Protein AF-A0A3N5NF61-F1 (afdb_monomer)

Nearest PDB structures (foldseek):
  1rni-assembly1_A  TM=6.778E-01  e=3.465E-05  Saccharolobus islandicus
  3m1m-assembly1_A  TM=6.827E-01  e=8.592E-05  Saccharolobus islandicus
  1ro2-assembly1_A  TM=6.378E-01  e=3.911E-05  Saccharolobus islandicus
  2go8-assembly1_A-2  TM=3.673E-01  e=1.765E+00  Bacillus subtilis
  5voz-assembly1_b  TM=4.479E-01  e=5.925E+00  Saccharomyces cerevisiae S288C

Solvent-accessible surface area (backbone atoms only — not comparable to full-atom values): 7408 Å² total; per-residue (Å²): 111,73,30,58,61,48,40,51,50,49,52,53,38,43,76,74,49,30,21,55,47,52,19,38,55,101,56,92,42,66,78,56,91,52,74,67,49,66,82,39,66,62,51,71,70,58,52,48,60,50,30,78,75,34,67,62,52,38,81,38,67,40,32,6,77,72,30,42,26,30,32,44,38,30,34,51,93,46,50,9,61,59,43,48,54,51,50,29,73,76,74,46,77,77,78,89,68,60,72,44,80,41,99,82,72,18,38,37,40,50,39,76,45,65,101,58,94,53,70,43,41,78,61,83,40,60,28,27,31,39,33,9,33,93,56

pLDDT: mean 92.93, std 7.2, range [46.88, 98.0]

Foldseek 3Di:
DQLVVQLVVQVVLVVLQWAKFWDAAVDDHGPDPCVVSLVPGDDNVRSCVVSVVDSGTHIDTQAAPRSQKKKKWAAVVFVSVVVQVVCCVVPNDDDDADWDQDPRRTIIGIDGHDPDGDDWADPPDGRITMRYRVD

Secondary structure (DSSP, 8-state):
-HHHHHHHHHHHHHHTT--EEEEETTS--BSS--GGGGTSPPPHHHHHHHHHH-TTEEEEE--BTTTTEEEEEE-GGGTHHHHHHHHHHHH-PPPP--EEE-TTS-EEEEEE--SS--B-EEEEETTEEEE-BT-

Radius of gyration: 15.5 Å; Cα contacts (8 Å, |Δi|>4): 258; chains: 1; bounding box: 35×33×37 Å

Structure (mmCIF, N/CA/C/O backbone):
data_AF-A0A3N5NF61-F1
#
_entry.id   AF-A0A3N5NF61-F1
#
loop_
_atom_site.group_PDB
_atom_site.id
_atom_site.type_symbol
_atom_site.label_atom_id
_atom_site.label_alt_id
_atom_site.label_comp_id
_atom_site.label_asym_id
_atom_site.label_entity_id
_atom_site.label_seq_id
_atom_site.pdbx_PDB_ins_code
_atom_site.Cartn_x
_atom_site.Cartn_y
_atom_site.Cartn_z
_atom_site.occupancy
_atom_site.B_iso_or_equiv
_atom_site.auth_seq_id
_atom_site.auth_comp_id
_atom_site.auth_asym_id
_atom_site.auth_atom_id
_atom_site.pdbx_PDB_model_num
ATOM 1 N N . MET A 1 1 ? -21.389 11.915 0.917 1.00 46.88 1 MET A N 1
ATOM 2 C CA . MET A 1 1 ? -20.264 12.730 1.441 1.00 46.88 1 MET A CA 1
ATOM 3 C C . MET A 1 1 ? -18.983 11.908 1.333 1.00 46.88 1 MET A C 1
ATOM 5 O O . MET A 1 1 ? -19.080 10.701 1.516 1.00 46.88 1 MET A O 1
ATOM 9 N N . PRO A 1 2 ? -17.812 12.498 1.039 1.00 57.34 2 PRO A N 1
ATOM 10 C CA . PRO A 1 2 ? -16.560 11.755 0.819 1.00 57.34 2 PRO A CA 1
ATOM 11 C C . PRO A 1 2 ? -16.171 10.803 1.966 1.00 57.34 2 PRO A C 1
ATOM 13 O O . PRO A 1 2 ? -15.607 9.745 1.713 1.00 57.34 2 PRO A O 1
ATOM 16 N N . SER A 1 3 ? -16.539 11.133 3.209 1.00 70.62 3 SER A N 1
ATOM 17 C CA . SER A 1 3 ? -16.237 10.335 4.405 1.00 70.62 3 SER A CA 1
ATOM 18 C C . SER A 1 3 ? -16.928 8.969 4.450 1.00 70.62 3 SER A C 1
ATOM 20 O O . SER A 1 3 ? -16.341 8.004 4.927 1.00 70.62 3 SER A O 1
ATOM 22 N N . GLU A 1 4 ? -18.154 8.861 3.933 1.00 80.81 4 GLU A N 1
ATOM 23 C CA . GLU A 1 4 ? -18.944 7.624 3.997 1.00 80.81 4 GLU A CA 1
ATOM 24 C C . GLU A 1 4 ? -18.415 6.568 3.021 1.00 80.81 4 GLU A C 1
ATOM 26 O O . GLU A 1 4 ? -18.248 5.408 3.388 1.00 80.81 4 GLU A O 1
ATOM 31 N N . ALA A 1 5 ? -18.056 6.987 1.804 1.00 88.00 5 ALA A N 1
ATOM 32 C CA . ALA A 1 5 ? -17.448 6.103 0.811 1.00 88.00 5 ALA A CA 1
ATOM 33 C C . ALA A 1 5 ? -16.058 5.614 1.253 1.00 88.00 5 ALA A C 1
ATOM 35 O O . ALA A 1 5 ? -15.713 4.452 1.047 1.00 88.00 5 ALA A O 1
ATOM 36 N N . ILE A 1 6 ? -15.270 6.483 1.893 1.00 91.31 6 ILE A N 1
ATOM 37 C CA . ILE A 1 6 ? -13.940 6.136 2.409 1.00 91.31 6 ILE A CA 1
ATOM 38 C C . ILE A 1 6 ? -14.037 5.159 3.582 1.00 91.31 6 ILE A C 1
ATOM 40 O O . ILE A 1 6 ? -13.300 4.174 3.608 1.00 91.31 6 ILE A O 1
ATOM 44 N N . LEU A 1 7 ? -14.964 5.384 4.520 1.00 93.19 7 LEU A N 1
ATOM 45 C CA . LEU A 1 7 ? -15.220 4.436 5.603 1.00 93.19 7 LEU A CA 1
ATOM 46 C C . LEU A 1 7 ? -15.682 3.082 5.051 1.00 93.19 7 LEU A C 1
ATOM 48 O O . LEU A 1 7 ? -15.160 2.053 5.473 1.00 93.19 7 LEU A O 1
ATOM 52 N N . ALA A 1 8 ? -16.609 3.072 4.089 1.00 94.06 8 ALA A N 1
ATOM 53 C CA . ALA A 1 8 ? -17.070 1.840 3.454 1.00 94.06 8 ALA A CA 1
ATOM 54 C C . ALA A 1 8 ? -15.907 1.061 2.816 1.00 94.06 8 ALA A C 1
ATOM 56 O O . ALA A 1 8 ? -15.755 -0.128 3.087 1.00 94.06 8 ALA A O 1
ATOM 57 N N . ALA A 1 9 ? -15.033 1.739 2.065 1.00 94.12 9 ALA A N 1
ATOM 58 C CA . ALA A 1 9 ? -13.846 1.120 1.477 1.00 94.12 9 ALA A CA 1
ATOM 59 C C . ALA A 1 9 ? -12.875 0.576 2.542 1.00 94.12 9 ALA A C 1
ATOM 61 O O . ALA A 1 9 ? -12.369 -0.536 2.407 1.00 94.12 9 ALA A O 1
ATOM 62 N N . ALA A 1 10 ? -12.635 1.321 3.628 1.00 95.12 10 ALA A N 1
ATOM 63 C CA . ALA A 1 10 ? -11.764 0.873 4.716 1.00 95.12 10 ALA A CA 1
ATOM 64 C C . ALA A 1 10 ? -12.297 -0.399 5.401 1.00 95.12 10 ALA A C 1
ATOM 66 O O . ALA A 1 10 ? -11.529 -1.323 5.673 1.00 95.12 10 ALA A O 1
ATOM 67 N N . LEU A 1 11 ? -13.609 -0.465 5.643 1.00 95.75 11 LEU A N 1
ATOM 68 C CA . LEU A 1 11 ? -14.269 -1.643 6.208 1.00 95.75 11 LEU A CA 1
ATOM 69 C C . LEU A 1 11 ? -14.249 -2.832 5.240 1.00 95.75 11 LEU A C 1
ATOM 71 O O . LEU A 1 11 ? -14.031 -3.966 5.660 1.00 95.75 11 LEU A O 1
ATOM 75 N N . GLU A 1 12 ? -14.422 -2.584 3.943 1.00 96.25 12 GLU A N 1
ATOM 76 C CA . GLU A 1 12 ? -14.339 -3.616 2.908 1.00 96.25 12 GLU A CA 1
ATOM 77 C C . GLU A 1 12 ? -12.924 -4.208 2.804 1.00 96.25 12 GLU A C 1
ATOM 79 O O . GLU A 1 12 ? -12.760 -5.420 2.662 1.00 96.25 12 GLU A O 1
ATOM 84 N N . TYR A 1 13 ? -11.887 -3.377 2.921 1.00 95.75 13 TYR A N 1
ATOM 85 C CA . TYR A 1 13 ? -10.496 -3.835 2.965 1.00 95.75 13 TYR A CA 1
ATOM 86 C C . TYR A 1 13 ? -10.209 -4.659 4.222 1.00 95.75 13 TYR A C 1
ATOM 88 O O . TYR A 1 13 ? -9.644 -5.748 4.106 1.00 95.75 13 TYR A O 1
ATOM 96 N N . LEU A 1 14 ? -10.672 -4.216 5.396 1.00 95.56 14 LEU A N 1
ATOM 97 C CA . LEU A 1 14 ? -10.589 -5.023 6.618 1.00 95.56 14 LEU A CA 1
ATOM 98 C C . LEU A 1 14 ? -11.275 -6.383 6.454 1.00 95.56 14 LEU A C 1
ATOM 100 O O . LEU A 1 14 ? -10.700 -7.405 6.823 1.00 95.56 14 LEU A O 1
ATOM 104 N N . ALA A 1 15 ? -12.473 -6.420 5.863 1.00 95.50 15 ALA A N 1
ATOM 105 C CA . ALA A 1 15 ? -13.219 -7.659 5.636 1.00 95.50 15 ALA A CA 1
ATOM 106 C C . ALA A 1 15 ? -12.495 -8.628 4.681 1.00 95.50 15 ALA A C 1
ATOM 108 O O . ALA A 1 15 ? -12.673 -9.842 4.774 1.00 95.50 15 ALA A O 1
ATOM 109 N N . ARG A 1 16 ? -11.638 -8.108 3.792 1.00 93.25 16 ARG A N 1
ATOM 110 C CA . ARG A 1 16 ? -10.732 -8.893 2.932 1.00 93.25 16 ARG A CA 1
ATOM 111 C C . ARG A 1 16 ? -9.461 -9.366 3.647 1.00 93.25 16 ARG A C 1
ATOM 113 O O . ARG A 1 16 ? -8.666 -10.087 3.047 1.00 93.25 16 ARG A O 1
ATOM 120 N N . GLY A 1 17 ? -9.266 -8.978 4.905 1.00 94.31 17 GLY A N 1
ATOM 121 C CA . GLY A 1 17 ? -8.077 -9.285 5.696 1.00 94.31 17 GLY A CA 1
ATOM 122 C C . GLY A 1 17 ? -6.919 -8.308 5.486 1.00 94.31 17 GLY A C 1
ATOM 123 O O . GLY A 1 17 ? -5.795 -8.628 5.861 1.00 94.31 17 GLY A O 1
ATOM 124 N N . TRP A 1 18 ? -7.155 -7.138 4.885 1.00 96.00 18 TRP A N 1
ATOM 125 C CA . TRP A 1 18 ? -6.129 -6.105 4.743 1.00 96.00 18 TRP A CA 1
ATOM 126 C C . TRP A 1 18 ? -6.122 -5.183 5.958 1.00 96.00 18 TRP A C 1
ATOM 128 O O . TRP A 1 18 ? -7.145 -4.603 6.318 1.00 96.00 18 TRP A O 1
ATOM 138 N N . SER A 1 19 ? -4.952 -5.010 6.567 1.00 96.12 19 SER A N 1
ATOM 139 C CA . SER A 1 19 ? -4.730 -4.027 7.622 1.00 96.12 19 SER A CA 1
ATOM 140 C C . SER A 1 19 ? -4.755 -2.622 7.027 1.00 96.12 19 SER A C 1
ATOM 142 O O . SER A 1 19 ? -4.020 -2.323 6.084 1.00 96.12 19 SER A O 1
ATOM 144 N N . VAL A 1 20 ? -5.606 -1.754 7.575 1.00 96.06 20 VAL A N 1
ATOM 145 C CA . VAL A 1 20 ? -5.789 -0.385 7.085 1.00 96.06 20 VAL A CA 1
ATOM 146 C C . VAL A 1 20 ? -5.466 0.649 8.148 1.00 96.06 20 VAL A C 1
ATOM 148 O O . VAL A 1 20 ? -5.681 0.436 9.340 1.00 96.06 20 VAL A O 1
ATOM 151 N N . ILE A 1 21 ? -4.998 1.807 7.693 1.00 95.56 21 ILE A N 1
ATOM 152 C CA . ILE A 1 21 ? -4.706 2.974 8.524 1.00 95.56 21 ILE A CA 1
ATOM 153 C C . ILE A 1 21 ? -5.164 4.260 7.822 1.00 95.56 21 ILE A C 1
ATOM 155 O O . ILE A 1 21 ? -5.162 4.332 6.591 1.00 95.56 21 ILE A O 1
ATOM 159 N N . PRO A 1 22 ? -5.538 5.313 8.565 1.00 94.94 22 PRO A N 1
ATOM 160 C CA . 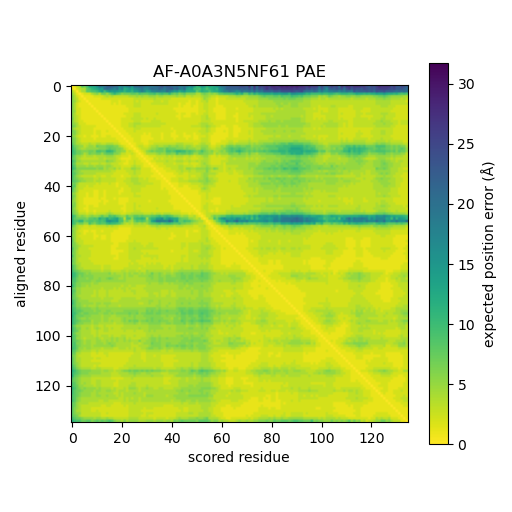PRO A 1 22 ? -5.861 6.604 7.981 1.00 94.94 22 PRO A CA 1
ATOM 161 C C . PRO A 1 22 ? -4.573 7.324 7.573 1.00 94.94 22 PRO A C 1
ATOM 163 O O . PRO A 1 22 ? -3.654 7.497 8.383 1.00 94.94 22 PRO A O 1
ATOM 166 N N . ILE A 1 23 ? -4.529 7.804 6.334 1.00 93.81 23 ILE A N 1
ATOM 167 C CA . ILE A 1 23 ? -3.429 8.611 5.792 1.00 93.81 23 ILE A CA 1
ATOM 168 C C . ILE A 1 23 ? -3.928 10.009 5.418 1.00 93.81 23 ILE A C 1
ATOM 170 O O . ILE A 1 23 ? -5.099 10.196 5.085 1.00 93.81 23 ILE A O 1
ATOM 174 N N . GLN A 1 24 ? -3.045 11.005 5.487 1.00 90.69 24 GLN A N 1
ATOM 175 C CA . GLN A 1 24 ? -3.359 12.389 5.119 1.00 90.69 24 GLN A CA 1
ATOM 176 C C . GLN A 1 24 ? -3.911 12.462 3.689 1.00 90.69 24 GLN A C 1
ATOM 178 O O . GLN A 1 24 ? -3.289 11.923 2.766 1.00 90.69 24 GLN A O 1
ATOM 183 N N . ALA A 1 25 ? -5.030 13.164 3.473 1.00 85.69 25 ALA A N 1
ATOM 184 C CA . ALA A 1 25 ? -5.467 13.465 2.113 1.00 85.69 25 ALA A CA 1
ATOM 185 C C . ALA A 1 25 ? -4.369 14.203 1.350 1.00 85.69 25 ALA A C 1
ATOM 187 O O . ALA A 1 25 ? -3.708 15.097 1.878 1.00 85.69 25 ALA A O 1
ATOM 188 N N . ARG A 1 26 ? -4.192 13.818 0.080 1.00 82.00 26 ARG A N 1
ATOM 189 C CA . ARG A 1 26 ? -3.181 14.390 -0.831 1.00 82.00 26 ARG A CA 1
ATOM 190 C C . ARG A 1 26 ? -1.743 14.307 -0.293 1.00 82.00 26 ARG A C 1
ATOM 192 O O . ARG A 1 26 ? -0.854 14.979 -0.805 1.00 82.00 26 ARG A O 1
ATOM 199 N N . GLY A 1 27 ? -1.515 13.470 0.716 1.00 82.88 27 GLY A N 1
ATOM 200 C CA . GLY A 1 27 ? -0.214 13.163 1.283 1.00 82.88 27 GLY A CA 1
ATOM 201 C C . GLY A 1 27 ? 0.038 11.658 1.285 1.00 82.88 27 GLY A C 1
ATOM 202 O O . GLY A 1 27 ? -0.771 10.863 0.815 1.00 82.88 27 GLY A O 1
ATOM 203 N N . LYS A 1 28 ? 1.190 11.269 1.832 1.00 80.19 28 LYS A N 1
ATOM 204 C CA . LYS A 1 28 ? 1.601 9.863 1.991 1.00 80.19 28 LYS A CA 1
ATOM 205 C C . LYS A 1 28 ? 1.974 9.540 3.443 1.00 80.19 28 LYS A C 1
ATOM 207 O O . LYS A 1 28 ? 2.836 8.709 3.696 1.00 80.19 28 LYS A O 1
ATOM 212 N N . ARG A 1 29 ? 1.400 10.268 4.409 1.00 89.38 29 ARG A N 1
ATOM 213 C CA . ARG A 1 29 ? 1.755 10.149 5.832 1.00 89.38 29 ARG A CA 1
ATOM 214 C C . ARG A 1 29 ? 0.577 9.615 6.645 1.00 89.38 29 ARG A C 1
ATOM 216 O O . ARG A 1 29 ? -0.516 10.172 6.522 1.00 89.38 29 ARG A O 1
ATOM 223 N N . PRO A 1 30 ? 0.783 8.595 7.492 1.00 91.56 30 PRO A N 1
ATOM 224 C CA . PRO A 1 30 ? -0.219 8.157 8.456 1.00 91.56 30 PRO A CA 1
ATOM 225 C C . PRO A 1 30 ? -0.604 9.279 9.422 1.00 91.56 30 PRO A C 1
ATOM 227 O O . PRO A 1 30 ? 0.247 10.054 9.857 1.00 91.56 30 PRO A O 1
ATOM 230 N N . ILE A 1 31 ? -1.887 9.357 9.774 1.00 91.50 31 ILE A N 1
ATOM 231 C CA . ILE A 1 31 ? -2.406 10.340 10.745 1.00 91.50 31 ILE A CA 1
ATOM 232 C C . ILE A 1 31 ? -2.456 9.754 12.173 1.00 91.50 31 ILE A C 1
ATOM 234 O O . ILE A 1 31 ? -2.920 10.394 13.116 1.00 91.50 31 ILE A O 1
ATOM 238 N N . VAL A 1 32 ? -2.018 8.507 12.338 1.00 90.88 32 VAL A N 1
ATOM 239 C CA . VAL A 1 32 ? -1.939 7.790 13.615 1.00 90.88 32 VAL A CA 1
ATOM 240 C C . VAL A 1 32 ? -0.534 7.227 13.798 1.00 90.88 32 VAL A C 1
ATOM 242 O O . VAL A 1 32 ? 0.194 7.029 12.823 1.00 90.88 32 VAL A O 1
ATOM 245 N N . ALA A 1 33 ? -0.148 6.955 15.046 1.00 90.94 33 ALA A N 1
ATOM 246 C CA . ALA A 1 33 ? 1.074 6.213 15.340 1.00 90.94 33 ALA A CA 1
ATOM 247 C C . ALA A 1 33 ? 0.930 4.788 14.788 1.00 90.94 33 ALA A C 1
ATOM 249 O O . ALA A 1 33 ? 0.254 3.945 15.382 1.00 90.94 33 ALA A O 1
ATOM 250 N N . TRP A 1 34 ? 1.509 4.563 13.608 1.00 89.31 34 TRP A N 1
ATOM 251 C CA . TRP A 1 34 ? 1.132 3.430 12.773 1.00 89.31 34 TRP A CA 1
ATOM 252 C C . TRP A 1 34 ? 2.000 2.186 12.946 1.00 89.31 34 TRP A C 1
ATOM 254 O O . TRP A 1 34 ? 1.546 1.114 12.585 1.00 89.31 34 TRP A O 1
ATOM 264 N N . LYS A 1 35 ? 3.196 2.307 13.540 1.00 89.31 35 LYS A N 1
ATOM 265 C CA . LYS A 1 35 ? 4.152 1.193 13.693 1.00 89.31 35 LYS A CA 1
ATOM 266 C C . LYS A 1 35 ? 3.549 -0.053 14.340 1.00 89.31 35 LYS A C 1
ATOM 268 O O . LYS A 1 35 ? 3.825 -1.162 13.919 1.00 89.31 35 LYS A O 1
ATOM 273 N N . GLN A 1 36 ? 2.677 0.122 15.335 1.00 92.38 36 GLN A N 1
ATOM 274 C CA . GLN A 1 36 ? 1.974 -1.009 15.953 1.00 92.38 36 GLN A CA 1
ATOM 275 C C . GLN A 1 36 ? 1.113 -1.795 14.947 1.00 92.38 36 GLN A C 1
ATOM 277 O O . GLN A 1 36 ? 0.891 -2.985 15.130 1.00 92.38 36 GLN A O 1
ATOM 282 N N . PHE A 1 37 ? 0.633 -1.142 13.883 1.00 92.44 37 PHE A N 1
ATOM 283 C CA . PHE A 1 37 ? -0.178 -1.763 12.839 1.00 92.44 37 PHE A CA 1
ATOM 284 C C . PHE A 1 37 ? 0.649 -2.485 11.768 1.00 92.44 37 PHE A C 1
ATOM 286 O O . PHE A 1 37 ? 0.066 -3.038 10.841 1.00 92.44 37 PHE A O 1
ATOM 293 N N . GLU A 1 38 ? 1.981 -2.507 11.897 1.00 89.69 38 GLU A N 1
ATOM 294 C CA . GLU A 1 38 ? 2.848 -3.447 11.172 1.00 89.69 38 GLU A CA 1
ATOM 295 C C . GLU A 1 38 ? 2.744 -4.863 11.765 1.00 89.69 38 GLU A C 1
ATOM 297 O O . GLU A 1 38 ? 2.880 -5.850 11.046 1.00 89.69 38 GLU A O 1
ATOM 302 N N . GLU A 1 39 ? 2.450 -4.971 13.066 1.00 91.25 39 GLU A N 1
ATOM 303 C CA . GLU A 1 39 ? 2.404 -6.243 13.802 1.00 91.25 39 GLU A CA 1
ATOM 304 C C . GLU A 1 39 ? 0.974 -6.759 14.032 1.00 91.25 39 GLU A C 1
ATOM 306 O O . GLU A 1 39 ? 0.766 -7.960 14.206 1.00 91.25 39 GLU A O 1
ATOM 311 N N . ARG A 1 40 ? -0.031 -5.872 14.027 1.00 94.25 40 ARG A N 1
ATOM 312 C CA . ARG A 1 40 ? -1.450 -6.234 14.185 1.00 94.25 40 ARG A CA 1
ATOM 313 C C . ARG A 1 40 ? -2.349 -5.456 13.232 1.00 94.25 40 ARG A C 1
ATOM 315 O O . ARG A 1 40 ? -2.108 -4.289 12.952 1.00 94.25 40 ARG A O 1
ATOM 322 N N . ALA A 1 41 ? -3.454 -6.055 12.804 1.00 94.81 41 ALA A N 1
ATOM 323 C CA . ALA A 1 41 ? -4.487 -5.305 12.100 1.00 94.81 41 ALA A CA 1
ATOM 324 C C . ALA A 1 41 ? -5.219 -4.343 13.055 1.00 94.81 41 ALA A C 1
ATOM 326 O O . ALA A 1 41 ? -5.372 -4.616 14.253 1.00 94.81 41 ALA A O 1
ATOM 327 N N . ALA A 1 42 ? -5.682 -3.214 12.520 1.00 94.62 42 ALA A N 1
ATOM 328 C CA . ALA A 1 42 ? -6.627 -2.354 13.220 1.00 94.62 42 ALA A CA 1
ATOM 329 C C . ALA A 1 42 ? -7.971 -3.078 13.400 1.00 94.62 42 ALA A C 1
ATOM 331 O O . ALA A 1 42 ? -8.436 -3.783 12.504 1.00 94.62 42 ALA A O 1
ATOM 332 N N . SER A 1 43 ? -8.610 -2.891 14.550 1.00 95.44 43 SER A N 1
ATOM 333 C CA . SER A 1 43 ? -9.975 -3.367 14.774 1.00 95.44 43 SER A CA 1
ATOM 334 C C . SER A 1 43 ? -10.990 -2.527 13.993 1.00 95.44 43 SER A C 1
ATOM 336 O O . SER A 1 43 ? -10.760 -1.352 13.699 1.00 95.44 43 SER A O 1
ATOM 338 N N . GLU A 1 44 ? -12.164 -3.098 13.712 1.00 95.69 44 GLU A N 1
ATOM 339 C CA . GLU A 1 44 ? -13.265 -2.359 13.082 1.00 95.69 44 GLU A CA 1
ATOM 340 C C . GLU A 1 44 ? -13.637 -1.094 13.877 1.00 95.69 44 GLU A C 1
ATOM 342 O O . GLU A 1 44 ? -13.874 -0.038 13.293 1.00 95.69 44 GLU A O 1
ATOM 347 N N . ALA A 1 45 ? -13.634 -1.177 15.211 1.00 95.31 45 ALA A N 1
ATOM 348 C CA . ALA A 1 45 ? -13.921 -0.042 16.083 1.00 95.31 45 ALA A CA 1
ATOM 349 C C . ALA A 1 45 ? -12.880 1.084 15.942 1.00 95.31 45 ALA A C 1
ATOM 351 O O . ALA A 1 45 ? -13.257 2.255 15.882 1.00 95.31 45 ALA A O 1
ATOM 352 N N . GLU A 1 46 ? -11.588 0.745 15.844 1.00 94.94 46 GLU A N 1
ATOM 353 C CA . GLU A 1 46 ? -10.519 1.715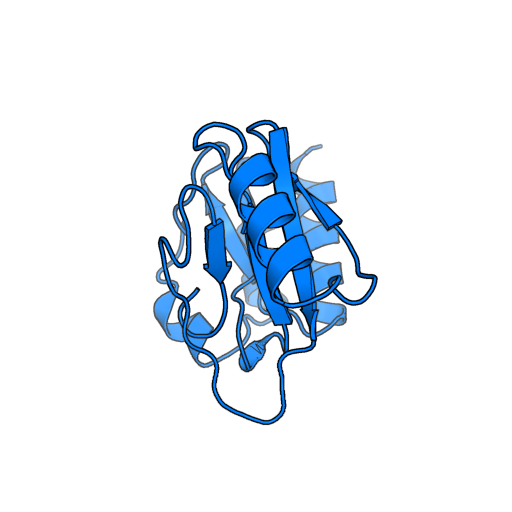 15.562 1.00 94.94 46 GLU A CA 1
ATOM 354 C C . GLU A 1 46 ? -10.736 2.385 14.197 1.00 94.94 46 GLU A C 1
ATOM 356 O O . GLU A 1 46 ? -10.705 3.613 14.105 1.00 94.94 46 GLU A O 1
ATOM 361 N N . VAL A 1 47 ? -11.037 1.602 13.156 1.00 94.56 47 VAL A N 1
ATOM 362 C CA . VAL A 1 47 ? -11.272 2.116 11.797 1.00 94.56 47 VAL A CA 1
ATOM 363 C C . VAL A 1 47 ? -12.481 3.046 11.736 1.00 94.56 47 VAL A C 1
ATOM 365 O O . VAL A 1 47 ? -12.366 4.158 11.214 1.00 94.56 47 VAL A O 1
ATOM 368 N N . ARG A 1 48 ? -13.613 2.660 12.332 1.00 93.75 48 ARG A N 1
ATOM 369 C CA . ARG A 1 48 ? -14.793 3.534 12.440 1.00 93.75 48 ARG A CA 1
ATOM 370 C C . ARG A 1 48 ? -14.454 4.834 13.155 1.00 93.75 48 ARG A C 1
ATOM 372 O O . ARG A 1 48 ? -14.696 5.911 12.614 1.00 93.75 48 ARG A O 1
ATOM 379 N N . ALA A 1 49 ? -13.796 4.747 14.312 1.00 92.56 49 ALA A N 1
ATOM 380 C CA . ALA A 1 49 ? -13.410 5.923 15.085 1.00 92.56 49 ALA A CA 1
ATOM 381 C C . ALA A 1 49 ? -12.512 6.893 14.294 1.00 92.56 49 ALA A C 1
ATOM 383 O O . ALA A 1 49 ? -12.619 8.109 14.477 1.00 92.56 49 ALA A O 1
ATOM 384 N N . TRP A 1 50 ? -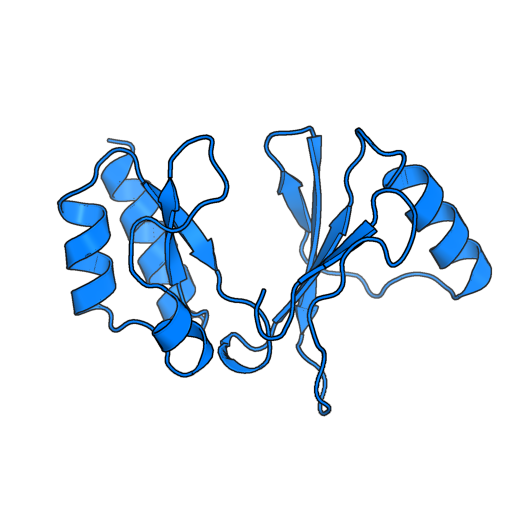11.643 6.385 13.414 1.00 92.25 50 TRP A N 1
ATOM 385 C CA . TRP A 1 50 ? -10.790 7.216 12.566 1.00 92.25 50 TRP A CA 1
ATOM 386 C C . TRP A 1 50 ? -11.563 7.934 11.463 1.00 92.25 50 TRP A C 1
ATOM 388 O O . TRP A 1 50 ? -11.413 9.148 11.324 1.00 92.25 50 TRP A O 1
ATOM 398 N N . PHE A 1 51 ? -12.374 7.214 10.688 1.00 91.25 51 PHE A N 1
ATOM 399 C CA . PHE A 1 51 ? -12.985 7.757 9.469 1.00 91.25 51 PHE A CA 1
ATOM 400 C C . PHE A 1 51 ? -14.336 8.451 9.706 1.00 91.25 51 PHE A C 1
ATOM 402 O O . PHE A 1 51 ? -14.691 9.346 8.944 1.00 91.25 51 PHE A O 1
ATOM 409 N N . GLU A 1 52 ? -15.053 8.145 10.792 1.00 88.12 52 GLU A N 1
ATOM 410 C CA . GLU A 1 52 ? -16.262 8.896 11.178 1.00 88.12 52 GLU A CA 1
ATOM 411 C C . GLU A 1 52 ? -15.922 10.314 11.658 1.00 88.12 52 GLU A C 1
ATOM 413 O O . GLU A 1 52 ? -16.677 11.258 11.429 1.00 88.12 52 GLU A O 1
ATOM 418 N N . ARG A 1 53 ? -14.764 10.486 12.309 1.00 78.25 53 ARG A N 1
ATOM 419 C CA . ARG A 1 53 ? -14.325 11.779 12.859 1.00 78.25 53 ARG A CA 1
ATOM 420 C C . ARG A 1 53 ? -13.509 12.616 11.876 1.00 78.25 53 ARG A C 1
ATOM 422 O O . ARG A 1 53 ? -13.348 13.813 12.110 1.00 78.25 53 ARG A O 1
ATOM 429 N N . ARG A 1 54 ? -12.952 12.011 10.820 1.00 73.94 54 ARG A N 1
ATOM 430 C CA . ARG A 1 54 ? -12.006 12.666 9.898 1.00 73.94 54 ARG A CA 1
ATOM 431 C C . ARG A 1 54 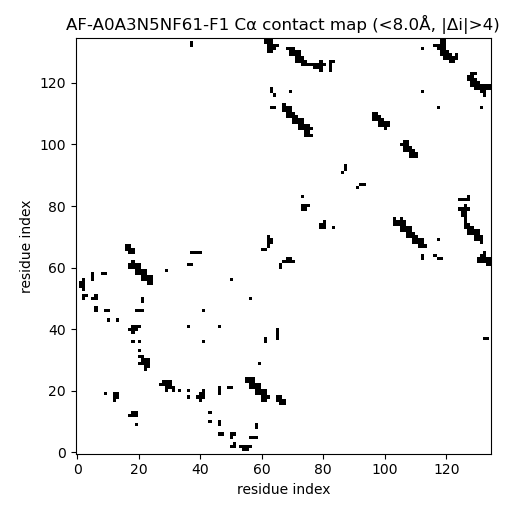? -12.468 12.559 8.457 1.00 73.94 54 ARG A C 1
ATOM 433 O O . ARG A 1 54 ? -12.173 11.599 7.754 1.00 73.94 54 ARG A O 1
ATOM 440 N N . VAL A 1 55 ? -13.178 13.597 8.031 1.00 69.50 55 VAL A N 1
ATOM 441 C CA . VAL A 1 55 ? -13.795 13.683 6.701 1.00 69.50 55 VAL A CA 1
ATOM 442 C C . VAL A 1 55 ? -12.795 13.836 5.550 1.00 69.50 55 VAL A C 1
ATOM 444 O O . VAL A 1 55 ? -13.183 13.705 4.393 1.00 69.50 55 VAL A O 1
ATOM 447 N N . ASP A 1 56 ? -11.526 14.104 5.855 1.00 82.19 56 ASP A N 1
ATOM 448 C CA . ASP A 1 56 ? -10.444 14.390 4.912 1.00 82.19 56 ASP A CA 1
ATOM 449 C C . ASP A 1 56 ? -9.293 13.368 4.976 1.00 82.19 56 ASP A C 1
ATOM 451 O O . ASP A 1 56 ? -8.193 13.642 4.505 1.00 82.19 56 ASP A O 1
ATOM 455 N N . ALA A 1 57 ? -9.504 12.187 5.558 1.00 90.75 57 ALA A N 1
ATOM 456 C CA . ALA A 1 57 ? -8.513 11.113 5.519 1.00 90.75 57 ALA A CA 1
ATOM 457 C C . ALA A 1 57 ? -8.690 10.230 4.272 1.00 90.75 57 ALA A C 1
ATOM 459 O O . ALA A 1 57 ? -9.807 9.978 3.829 1.00 90.75 57 ALA A O 1
ATOM 460 N N . ASN A 1 58 ? -7.583 9.709 3.746 1.00 92.38 58 ASN A N 1
ATOM 461 C CA . ASN A 1 58 ? -7.570 8.606 2.784 1.00 92.38 58 ASN A CA 1
ATOM 462 C C . ASN A 1 58 ? -7.278 7.279 3.509 1.00 92.38 58 ASN A C 1
ATOM 464 O O . ASN A 1 58 ? -6.825 7.273 4.657 1.00 92.38 58 ASN A O 1
ATOM 468 N N . VAL A 1 59 ? -7.495 6.153 2.827 1.00 93.69 59 VAL A N 1
ATOM 469 C CA . VAL A 1 59 ? -7.153 4.816 3.340 1.00 93.69 59 VAL A CA 1
ATOM 470 C C . VAL A 1 59 ? -5.760 4.418 2.860 1.00 93.69 59 VAL A C 1
ATOM 472 O O . VAL A 1 59 ? -5.496 4.406 1.659 1.00 93.69 59 VAL A O 1
ATOM 475 N N . GLY A 1 60 ? -4.875 4.085 3.794 1.00 94.19 60 GLY A N 1
ATOM 476 C CA . GLY A 1 60 ? -3.643 3.349 3.528 1.00 94.19 60 GLY A CA 1
ATOM 477 C C . GLY A 1 60 ? -3.828 1.878 3.880 1.00 94.19 60 GLY A C 1
ATOM 478 O O . GLY A 1 60 ? -4.524 1.565 4.844 1.00 94.19 60 GLY A O 1
ATOM 479 N N . VAL A 1 61 ? -3.198 0.991 3.114 1.00 95.62 61 VAL A N 1
ATOM 480 C CA . VAL A 1 61 ? -3.110 -0.440 3.426 1.00 95.62 61 VAL A CA 1
ATOM 481 C C . VAL A 1 61 ? -1.685 -0.726 3.874 1.00 95.62 61 VAL A C 1
ATOM 483 O O . VAL A 1 61 ? -0.754 -0.390 3.146 1.00 95.62 61 VAL A O 1
ATOM 486 N N . VAL A 1 62 ? -1.523 -1.331 5.049 1.00 96.44 62 VAL A N 1
ATOM 487 C CA . VAL A 1 62 ? -0.219 -1.821 5.512 1.00 96.44 62 VAL A CA 1
ATOM 488 C C . VAL A 1 62 ? 0.083 -3.100 4.743 1.00 96.44 62 VAL A C 1
ATOM 490 O O . VAL A 1 62 ? -0.682 -4.060 4.827 1.00 96.44 62 VAL A O 1
ATOM 493 N N . THR A 1 63 ? 1.139 -3.109 3.942 1.00 96.69 63 THR A N 1
ATOM 494 C CA . THR A 1 63 ? 1.485 -4.246 3.077 1.00 96.69 63 THR A CA 1
ATOM 495 C C . THR A 1 63 ? 2.276 -5.317 3.840 1.00 96.69 63 THR A C 1
ATOM 497 O O . THR A 1 63 ? 2.475 -5.228 5.050 1.00 96.69 63 THR A O 1
ATOM 500 N N . GLY A 1 64 ? 2.668 -6.392 3.157 1.00 97.00 64 GLY A N 1
ATOM 501 C CA . GLY A 1 64 ? 3.466 -7.463 3.745 1.00 97.00 64 GLY A CA 1
ATOM 502 C C . GLY A 1 64 ? 2.646 -8.642 4.258 1.00 97.00 64 GLY A C 1
ATOM 503 O O . GLY A 1 64 ? 1.498 -8.855 3.847 1.00 97.00 64 GLY A O 1
ATOM 504 N N . ALA A 1 65 ? 3.250 -9.424 5.154 1.00 96.75 65 ALA A N 1
ATOM 505 C CA . ALA A 1 65 ? 2.671 -10.660 5.676 1.00 96.75 65 ALA A CA 1
ATOM 506 C C . ALA A 1 65 ? 1.314 -10.431 6.360 1.00 96.75 65 ALA A C 1
ATOM 508 O O . ALA A 1 65 ? 0.406 -11.248 6.200 1.00 96.75 65 ALA A O 1
ATOM 509 N N . LEU A 1 66 ? 1.156 -9.299 7.058 1.00 95.38 66 LEU A N 1
ATOM 510 C CA . LEU A 1 66 ? -0.057 -8.959 7.803 1.00 95.38 66 LEU A CA 1
ATOM 511 C C . LEU A 1 66 ? -1.294 -8.873 6.895 1.00 95.38 66 LEU A C 1
ATOM 513 O O . LEU A 1 66 ? -2.320 -9.472 7.203 1.00 95.38 66 LEU A O 1
ATOM 517 N N . SER A 1 67 ? -1.180 -8.178 5.760 1.00 96.81 67 SER A N 1
ATOM 518 C CA . SER A 1 67 ? -2.260 -8.060 4.763 1.00 96.81 67 SER A CA 1
ATOM 519 C C . SER A 1 67 ? -2.174 -9.100 3.649 1.00 96.81 67 SER A C 1
ATOM 521 O O . SER A 1 67 ? -3.013 -9.119 2.750 1.00 96.81 67 SER A O 1
ATOM 523 N N . ARG A 1 68 ? -1.153 -9.963 3.684 1.00 96.69 68 ARG A N 1
ATOM 524 C CA . ARG A 1 68 ? -0.874 -11.001 2.685 1.00 96.69 68 ARG A CA 1
ATOM 525 C C . ARG A 1 68 ? -0.750 -10.457 1.258 1.00 96.69 68 ARG A C 1
ATOM 527 O O . ARG A 1 68 ? -1.099 -11.153 0.301 1.00 96.69 68 ARG A O 1
ATOM 534 N N . ILE A 1 69 ? -0.200 -9.250 1.111 1.00 97.19 69 ILE A N 1
ATOM 535 C CA . ILE A 1 69 ? 0.033 -8.611 -0.190 1.00 97.19 69 ILE A CA 1
ATOM 536 C C . ILE A 1 69 ? 1.443 -8.028 -0.323 1.00 97.19 69 ILE A C 1
ATOM 538 O O . ILE A 1 69 ? 2.023 -7.534 0.642 1.00 97.19 69 ILE A O 1
ATOM 542 N N . VAL A 1 70 ? 1.965 -8.041 -1.546 1.00 97.88 70 VAL A N 1
ATOM 543 C CA . VAL A 1 70 ? 3.146 -7.284 -1.985 1.00 97.88 70 VAL A CA 1
ATOM 544 C C . VAL A 1 70 ? 2.707 -6.367 -3.116 1.00 97.88 70 VAL A C 1
ATOM 546 O O . VAL A 1 70 ? 1.963 -6.797 -3.993 1.00 97.88 70 VAL A O 1
ATOM 549 N N . VAL A 1 71 ? 3.157 -5.119 -3.124 1.00 97.88 71 VAL A N 1
ATOM 550 C CA . VAL A 1 71 ? 2.819 -4.153 -4.172 1.00 97.88 71 VAL A CA 1
ATOM 551 C C . VAL A 1 71 ? 4.079 -3.728 -4.906 1.00 97.88 71 VAL A C 1
ATOM 553 O O . VAL A 1 71 ? 5.051 -3.300 -4.287 1.00 97.88 71 VAL A O 1
ATOM 556 N N . LEU A 1 72 ? 4.046 -3.826 -6.232 1.00 97.75 72 LEU A N 1
ATOM 557 C CA . LEU A 1 72 ? 5.017 -3.179 -7.103 1.00 97.75 72 LEU A CA 1
ATOM 558 C C . LEU A 1 72 ? 4.495 -1.776 -7.435 1.00 97.75 72 LEU A C 1
ATOM 560 O O . LEU A 1 72 ? 3.481 -1.642 -8.124 1.00 97.75 72 LEU A O 1
ATOM 564 N N . ASP A 1 73 ? 5.159 -0.750 -6.909 1.00 97.56 73 ASP A N 1
ATOM 565 C CA . ASP A 1 73 ? 4.813 0.660 -7.107 1.00 97.56 73 ASP A CA 1
ATOM 566 C C . ASP A 1 73 ? 5.650 1.225 -8.259 1.00 97.56 73 ASP A C 1
ATOM 568 O O . ASP A 1 73 ? 6.880 1.283 -8.192 1.00 97.56 73 ASP A O 1
ATOM 572 N N . VAL A 1 74 ? 4.966 1.562 -9.351 1.00 97.81 74 VAL A N 1
ATOM 573 C CA . VAL A 1 74 ? 5.550 1.990 -10.620 1.00 97.81 74 VAL A CA 1
ATOM 574 C C . VAL A 1 74 ? 5.261 3.471 -10.811 1.00 97.81 74 VAL A C 1
ATOM 576 O O . VAL A 1 74 ? 4.135 3.873 -11.127 1.00 97.81 74 VAL A O 1
ATOM 579 N N . ASP A 1 75 ? 6.301 4.282 -10.672 1.00 95.88 75 ASP A N 1
ATOM 580 C CA . ASP A 1 75 ? 6.216 5.729 -10.794 1.00 95.88 75 ASP A CA 1
ATOM 581 C C . ASP A 1 75 ? 6.604 6.192 -12.203 1.00 95.88 75 ASP A C 1
ATOM 583 O O . ASP A 1 75 ? 7.773 6.187 -12.600 1.00 95.88 75 ASP A O 1
ATOM 587 N N . VAL A 1 76 ? 5.605 6.628 -12.969 1.00 92.88 76 VAL A N 1
ATOM 588 C CA . VAL A 1 76 ? 5.794 7.124 -14.339 1.00 92.88 76 VAL A CA 1
ATOM 589 C C . VAL A 1 76 ? 6.580 8.433 -14.395 1.00 92.88 76 VAL A C 1
ATOM 591 O O . VAL A 1 76 ? 7.246 8.676 -15.397 1.00 92.88 76 VAL A O 1
ATOM 594 N N . ALA A 1 77 ? 6.568 9.248 -13.334 1.00 92.56 77 ALA A N 1
ATOM 595 C CA . ALA A 1 77 ? 7.356 10.481 -13.281 1.00 92.56 77 ALA A CA 1
ATOM 596 C C . ALA A 1 77 ? 8.866 10.203 -13.178 1.00 92.56 77 ALA A C 1
ATOM 598 O O . ALA A 1 77 ? 9.684 11.082 -13.446 1.00 92.56 77 ALA A O 1
ATOM 599 N N . HIS A 1 78 ? 9.234 8.971 -12.818 1.00 93.94 78 HIS A N 1
ATOM 600 C CA . HIS A 1 78 ? 10.612 8.528 -12.646 1.00 93.94 78 HIS A CA 1
ATOM 601 C C . HIS A 1 78 ? 10.958 7.353 -13.572 1.00 93.94 78 HIS A C 1
ATOM 603 O O . HIS A 1 78 ? 11.741 6.485 -13.197 1.00 93.94 78 HIS A O 1
ATOM 609 N N . ASP A 1 79 ? 10.392 7.326 -14.783 1.00 95.94 79 ASP A N 1
ATOM 610 C CA . ASP A 1 79 ? 10.661 6.318 -15.822 1.00 95.94 79 ASP A CA 1
ATOM 611 C C . ASP A 1 79 ? 10.297 4.868 -15.431 1.00 95.94 79 ASP A C 1
ATOM 613 O O . ASP A 1 79 ? 10.724 3.906 -16.074 1.00 95.94 79 ASP A O 1
ATOM 617 N N . GLY A 1 80 ? 9.433 4.685 -14.426 1.00 96.44 80 GLY A N 1
ATOM 618 C CA . GLY A 1 80 ? 9.048 3.367 -13.912 1.00 96.44 80 GLY A CA 1
ATOM 619 C C . GLY A 1 80 ? 8.424 2.450 -14.967 1.00 96.44 80 GLY A C 1
ATOM 620 O O . GLY A 1 80 ? 8.687 1.249 -14.976 1.00 96.44 80 GLY A O 1
ATOM 621 N N . ALA A 1 81 ? 7.653 3.000 -15.910 1.00 95.81 81 ALA A N 1
ATOM 622 C CA . ALA A 1 81 ? 7.065 2.218 -17.001 1.00 95.81 81 ALA A CA 1
ATOM 623 C C . ALA A 1 81 ? 8.130 1.605 -17.929 1.00 95.81 81 ALA A C 1
ATOM 625 O O . ALA A 1 81 ? 8.015 0.446 -18.327 1.00 95.81 81 ALA A O 1
ATOM 626 N N . GLN A 1 82 ? 9.183 2.365 -18.243 1.00 97.56 82 GLN A N 1
ATOM 627 C CA . GLN A 1 82 ? 10.284 1.910 -19.095 1.00 97.56 82 GLN A CA 1
ATOM 628 C C . GLN A 1 82 ? 11.141 0.882 -18.351 1.00 97.56 82 GLN A C 1
ATOM 630 O O . GLN A 1 82 ? 11.437 -0.181 -18.897 1.00 97.56 82 GLN A O 1
ATOM 635 N N . SER A 1 83 ? 11.463 1.153 -17.081 1.00 97.50 83 SER A N 1
ATOM 636 C CA . SER A 1 83 ? 12.161 0.202 -16.210 1.00 97.50 83 SER A CA 1
ATOM 637 C C . SER A 1 83 ? 11.404 -1.121 -16.096 1.00 97.50 83 SER A C 1
ATOM 639 O O . SER A 1 83 ? 12.013 -2.187 -16.143 1.00 97.50 83 SER A O 1
ATOM 641 N N . LEU A 1 84 ? 10.072 -1.077 -15.996 1.00 96.94 84 LEU A N 1
ATOM 642 C CA . LEU A 1 84 ? 9.257 -2.281 -15.888 1.00 96.94 84 LEU A CA 1
ATOM 643 C C . LEU A 1 84 ? 9.254 -3.075 -17.197 1.00 96.94 84 LEU A C 1
ATOM 645 O O . LEU A 1 84 ? 9.382 -4.300 -17.172 1.00 96.94 84 LEU A O 1
ATOM 649 N N . ALA A 1 85 ? 9.135 -2.392 -18.337 1.00 96.62 85 ALA A N 1
ATOM 650 C CA . ALA A 1 85 ? 9.235 -3.022 -19.651 1.00 96.62 85 ALA A CA 1
ATOM 651 C C . ALA A 1 85 ? 10.596 -3.712 -19.842 1.00 96.62 85 ALA A C 1
ATOM 653 O O . ALA A 1 85 ? 10.654 -4.850 -20.299 1.00 96.62 85 ALA A O 1
ATOM 654 N N . HIS A 1 86 ? 11.684 -3.062 -19.426 1.00 97.31 86 HIS A N 1
ATOM 655 C CA . HIS A 1 86 ? 13.021 -3.645 -19.483 1.00 97.31 86 HIS A CA 1
ATOM 656 C C . HIS A 1 86 ? 13.146 -4.880 -18.579 1.00 97.31 86 HIS A C 1
ATOM 658 O O . HIS A 1 86 ? 13.516 -5.951 -19.056 1.00 97.31 86 HIS A O 1
ATOM 664 N N . LEU A 1 87 ? 12.743 -4.777 -17.308 1.00 95.75 87 LEU A N 1
ATOM 665 C CA . LEU A 1 87 ? 12.784 -5.905 -16.371 1.00 95.75 87 LEU A CA 1
ATOM 666 C C . LEU A 1 87 ? 11.949 -7.097 -16.848 1.00 95.75 87 LEU A C 1
ATOM 668 O O . LEU A 1 87 ? 12.377 -8.238 -16.696 1.00 95.75 87 LEU A O 1
ATOM 672 N N . THR A 1 88 ? 10.768 -6.853 -17.419 1.00 96.56 88 THR A N 1
ATOM 673 C CA . THR A 1 88 ? 9.904 -7.930 -17.928 1.00 96.56 88 THR A CA 1
ATOM 674 C C . THR A 1 88 ? 10.435 -8.553 -19.217 1.00 96.56 88 THR A C 1
ATOM 676 O O . THR A 1 88 ? 10.275 -9.756 -19.414 1.00 96.56 88 THR A O 1
ATOM 679 N N . ALA A 1 89 ? 11.130 -7.787 -20.063 1.00 97.00 89 ALA A N 1
ATOM 680 C CA . ALA A 1 89 ? 11.839 -8.336 -21.217 1.00 97.00 89 ALA A CA 1
ATOM 681 C C . ALA A 1 89 ? 13.014 -9.236 -20.795 1.00 97.00 89 ALA A C 1
ATOM 683 O O . ALA A 1 89 ? 13.235 -10.281 -21.401 1.00 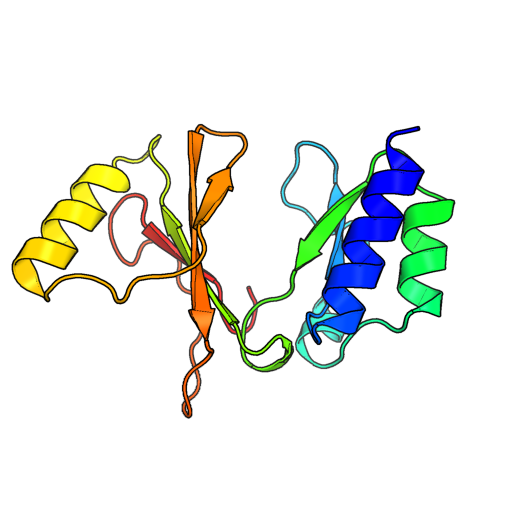97.00 89 ALA A O 1
ATOM 684 N N . GLU A 1 90 ? 13.742 -8.862 -19.739 1.00 97.00 90 GLU A N 1
ATOM 685 C CA . GLU A 1 90 ? 14.890 -9.629 -19.240 1.00 97.00 90 GLU A CA 1
ATOM 686 C C . GLU A 1 90 ? 14.502 -10.850 -18.396 1.00 97.00 90 GLU A C 1
ATOM 688 O O . GLU A 1 90 ? 15.164 -11.885 -18.460 1.00 97.00 90 GLU A O 1
ATOM 693 N N . ARG A 1 91 ? 13.464 -10.728 -17.560 1.00 95.00 91 ARG A N 1
ATOM 694 C CA . ARG A 1 91 ? 13.124 -11.718 -16.519 1.00 95.00 91 ARG A CA 1
ATOM 695 C C . ARG A 1 91 ? 11.828 -12.475 -16.784 1.00 95.00 91 ARG A C 1
ATOM 697 O O . ARG A 1 91 ? 11.510 -13.402 -16.043 1.00 95.00 91 ARG A O 1
ATOM 704 N N . GLY A 1 92 ? 11.102 -12.097 -17.830 1.00 96.25 92 GLY A N 1
ATOM 705 C CA . GLY A 1 92 ? 9.791 -12.633 -18.161 1.00 96.25 92 GLY A CA 1
ATOM 706 C C . GLY A 1 92 ? 8.643 -11.743 -17.686 1.00 96.25 92 GLY A C 1
ATOM 707 O O . GLY A 1 92 ? 8.790 -10.865 -16.832 1.00 96.25 92 GLY A O 1
ATOM 708 N N . ALA A 1 93 ? 7.473 -11.976 -18.277 1.00 94.38 93 ALA A N 1
ATOM 709 C CA . ALA A 1 93 ? 6.263 -11.237 -17.955 1.00 94.38 93 ALA A CA 1
ATOM 710 C C . ALA A 1 93 ? 5.829 -11.469 -16.499 1.00 94.38 93 ALA A C 1
ATOM 712 O O . ALA A 1 93 ? 5.967 -12.565 -15.955 1.00 94.38 93 ALA A O 1
ATOM 713 N N . LEU A 1 94 ? 5.248 -10.434 -15.891 1.00 94.38 94 LEU A N 1
ATOM 714 C CA . LEU A 1 94 ? 4.575 -10.572 -14.6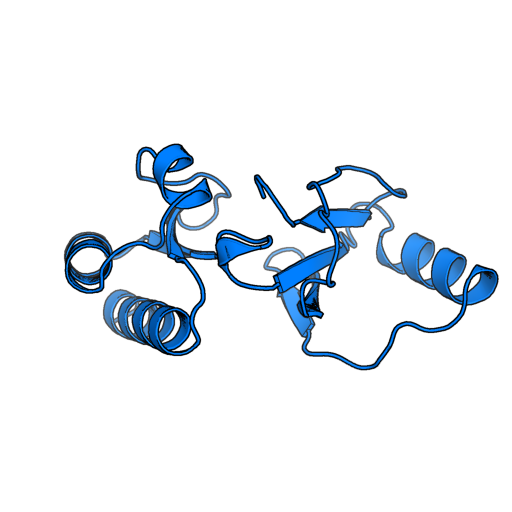04 1.00 94.38 94 LEU A CA 1
ATOM 715 C C . LEU A 1 94 ? 3.301 -11.404 -14.765 1.00 94.38 94 LEU A C 1
ATOM 717 O O . LEU A 1 94 ? 2.589 -11.282 -15.764 1.00 94.38 94 LEU A O 1
ATOM 721 N N . SER A 1 95 ? 2.981 -12.199 -13.744 1.00 92.75 95 SER A N 1
ATOM 722 C CA . SER A 1 95 ? 1.672 -12.841 -13.650 1.00 92.75 95 SER A CA 1
ATOM 723 C C . SER A 1 95 ? 0.561 -11.781 -13.681 1.00 92.75 95 SER A C 1
ATOM 725 O O . SER A 1 95 ? 0.705 -10.749 -13.017 1.00 92.75 95 SER A O 1
A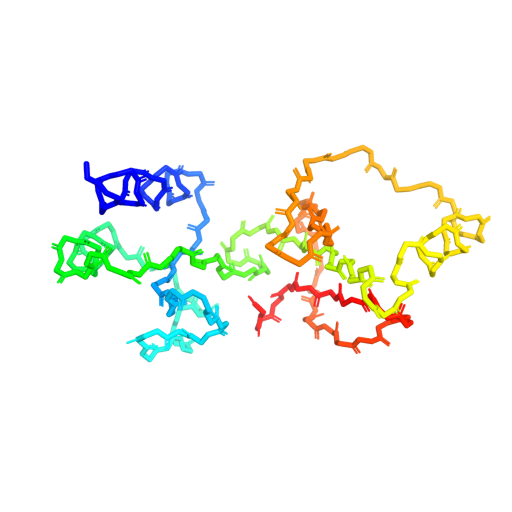TOM 727 N N . PRO A 1 96 ? -0.551 -12.014 -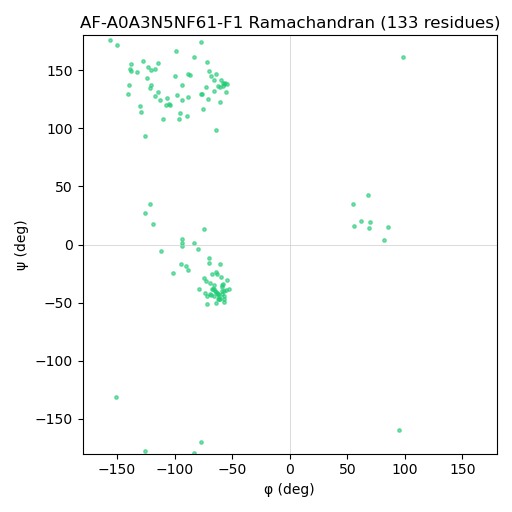14.404 1.00 94.38 96 PRO A N 1
ATOM 728 C CA . PRO A 1 96 ? -1.693 -11.107 -14.391 1.00 94.38 96 PRO A CA 1
ATOM 729 C C . PRO A 1 96 ? -2.185 -10.854 -12.968 1.00 94.38 96 PRO A C 1
ATOM 731 O O . PRO A 1 96 ? -2.271 -11.785 -12.164 1.00 94.38 96 PRO A O 1
ATOM 734 N N . THR A 1 97 ? -2.516 -9.601 -12.661 1.00 96.50 97 THR A N 1
ATOM 735 C CA . THR A 1 97 ? -2.996 -9.229 -11.333 1.00 96.50 97 THR A CA 1
ATOM 736 C C . THR A 1 97 ? -3.835 -7.948 -11.334 1.00 96.50 97 THR A C 1
ATOM 738 O O . THR A 1 97 ? -3.997 -7.306 -12.371 1.00 96.50 97 THR A O 1
ATOM 741 N N . VAL A 1 98 ? -4.382 -7.584 -10.172 1.00 94.50 98 VAL A N 1
ATOM 742 C CA . VAL A 1 98 ? -5.116 -6.333 -9.958 1.00 94.50 98 VAL A CA 1
ATOM 743 C C . VAL A 1 98 ? -4.151 -5.150 -9.941 1.00 94.50 98 VAL A C 1
ATOM 745 O O . VAL A 1 98 ? -3.111 -5.177 -9.278 1.00 94.50 98 VAL A O 1
ATOM 748 N N . GLU A 1 99 ? -4.540 -4.089 -10.641 1.00 95.88 99 GLU A N 1
ATOM 749 C CA . GLU A 1 99 ? -3.789 -2.846 -10.746 1.00 95.88 99 GLU A CA 1
ATOM 750 C C . GLU A 1 99 ? -4.651 -1.657 -10.302 1.00 95.88 99 GLU A C 1
ATOM 752 O O . GLU A 1 99 ? -5.851 -1.611 -10.580 1.00 95.88 99 GLU A O 1
ATOM 757 N N . ALA A 1 100 ? -4.033 -0.684 -9.631 1.00 94.69 100 ALA A N 1
ATOM 758 C CA . ALA A 1 100 ? -4.645 0.605 -9.326 1.00 94.69 100 ALA A CA 1
ATOM 759 C C . ALA A 1 100 ? -3.815 1.751 -9.915 1.00 94.69 100 ALA A C 1
ATOM 761 O O . ALA A 1 100 ? -2.593 1.786 -9.761 1.00 94.69 100 ALA A O 1
ATOM 762 N N . ILE A 1 101 ? -4.487 2.716 -10.547 1.00 94.94 101 ILE A N 1
ATOM 763 C CA . ILE A 1 101 ? -3.856 3.945 -11.041 1.00 94.94 101 ILE A CA 1
ATOM 764 C C . ILE A 1 101 ? -3.626 4.882 -9.853 1.00 94.94 101 ILE A C 1
ATOM 766 O O . ILE A 1 101 ? -4.542 5.147 -9.071 1.00 94.94 101 ILE A O 1
ATOM 770 N N . THR A 1 102 ? -2.408 5.396 -9.705 1.00 91.12 102 THR A N 1
ATOM 771 C CA . THR A 1 102 ? -2.077 6.330 -8.623 1.00 91.12 102 THR A CA 1
ATOM 772 C C . THR A 1 102 ? -2.481 7.758 -8.989 1.00 91.12 102 THR A C 1
ATOM 774 O O . THR A 1 102 ? -2.632 8.107 -10.158 1.00 91.12 102 THR A O 1
ATOM 777 N N . GLY A 1 103 ? -2.596 8.641 -7.990 1.00 87.75 103 GLY A N 1
ATOM 778 C CA . GLY A 1 103 ? -2.919 10.055 -8.231 1.00 87.75 103 GLY A CA 1
ATOM 779 C C . GLY A 1 103 ? -1.895 10.807 -9.098 1.00 87.75 103 GLY A C 1
ATOM 780 O O . GLY A 1 103 ? -2.218 11.869 -9.618 1.00 87.75 103 GLY A O 1
ATOM 781 N N . GLY A 1 104 ? -0.681 10.266 -9.262 1.00 88.12 104 GLY A N 1
ATOM 782 C CA . GLY A 1 104 ? 0.358 10.805 -10.146 1.00 88.12 104 GLY A CA 1
ATOM 783 C C . GLY A 1 104 ? 0.373 10.197 -11.554 1.00 88.12 104 GLY A C 1
ATOM 784 O O . GLY A 1 104 ? 1.284 10.493 -12.317 1.00 88.12 104 GLY A O 1
ATOM 785 N N . GLY A 1 105 ? -0.583 9.324 -11.894 1.00 92.12 105 GLY A N 1
ATOM 786 C CA . GLY A 1 105 ? -0.612 8.597 -13.170 1.00 92.12 105 GLY A CA 1
ATOM 787 C C . GLY A 1 105 ? 0.281 7.351 -13.214 1.00 92.12 105 GLY A C 1
ATOM 788 O O . GLY A 1 105 ? 0.385 6.711 -14.257 1.00 92.12 105 GLY A O 1
ATOM 789 N N . GLY A 1 106 ? 0.921 7.004 -12.092 1.00 95.44 106 GLY A N 1
ATOM 790 C CA . GLY A 1 106 ? 1.643 5.746 -11.912 1.00 95.44 106 GLY A CA 1
ATOM 791 C C . GLY A 1 106 ? 0.701 4.573 -11.652 1.00 95.44 106 GLY A C 1
ATOM 792 O O . GLY A 1 106 ? -0.521 4.693 -11.777 1.00 95.44 106 GLY A O 1
ATOM 793 N N . ARG A 1 107 ? 1.267 3.430 -11.264 1.00 97.19 107 ARG A N 1
ATOM 794 C CA . ARG A 1 107 ? 0.522 2.173 -11.115 1.00 97.19 107 ARG A CA 1
ATOM 795 C C . ARG A 1 107 ? 0.980 1.408 -9.883 1.00 97.19 107 ARG A C 1
ATOM 797 O O . ARG A 1 107 ? 2.175 1.262 -9.662 1.00 97.19 107 ARG A O 1
ATOM 804 N N . HIS A 1 108 ? 0.038 0.855 -9.135 1.00 97.56 108 HIS A N 1
ATOM 805 C CA . HIS A 1 108 ? 0.299 -0.145 -8.105 1.00 97.56 108 HIS A CA 1
ATOM 806 C C . HIS A 1 108 ? -0.179 -1.508 -8.599 1.00 97.56 108 HIS A C 1
ATOM 808 O O . HIS A 1 108 ? -1.369 -1.666 -8.874 1.00 97.56 108 HIS A O 1
ATOM 814 N N . LEU A 1 109 ? 0.722 -2.486 -8.690 1.00 98.00 109 LEU A N 1
ATOM 815 C CA . LEU A 1 109 ? 0.392 -3.864 -9.055 1.00 98.00 109 LEU A CA 1
ATOM 816 C C . LEU A 1 109 ? 0.432 -4.725 -7.794 1.00 98.00 109 LEU A C 1
ATOM 818 O O . LEU A 1 109 ? 1.470 -4.803 -7.137 1.00 98.00 109 LEU A O 1
ATOM 822 N N . TYR A 1 110 ? -0.686 -5.359 -7.457 1.00 97.25 110 TYR A N 1
ATOM 823 C CA . TYR A 1 110 ? -0.859 -6.081 -6.196 1.00 97.25 110 TYR A CA 1
ATOM 824 C C . TYR A 1 110 ? -0.612 -7.568 -6.398 1.00 97.25 110 TYR A C 1
ATOM 826 O O . TYR A 1 110 ? -1.237 -8.170 -7.250 1.00 97.25 110 TYR A O 1
ATOM 834 N N . PHE A 1 111 ? 0.231 -8.203 -5.603 1.00 97.25 111 PHE A N 1
ATOM 835 C CA . PHE A 1 111 ? 0.504 -9.638 -5.665 1.00 97.25 111 PHE A CA 1
ATOM 836 C C . PHE A 1 111 ? 0.212 -10.287 -4.319 1.00 97.25 111 PHE A C 1
ATOM 838 O O . PHE A 1 111 ? 0.314 -9.643 -3.275 1.00 97.25 111 PHE A O 1
ATOM 845 N N . ALA A 1 112 ? -0.124 -11.577 -4.333 1.00 96.75 112 ALA A N 1
ATOM 846 C CA . ALA A 1 112 ? -0.199 -12.354 -3.104 1.00 96.75 112 ALA A CA 1
ATOM 847 C C . ALA A 1 112 ? 1.183 -12.404 -2.438 1.00 96.75 112 ALA A C 1
ATOM 849 O O . ALA A 1 112 ? 2.199 -12.614 -3.105 1.00 96.75 112 ALA A O 1
ATOM 850 N N . TYR A 1 113 ? 1.215 -12.225 -1.120 1.00 97.25 113 TYR A N 1
ATOM 851 C CA . TYR A 1 113 ? 2.452 -12.354 -0.360 1.00 97.25 113 TYR A CA 1
ATOM 852 C C . TYR A 1 113 ? 2.957 -13.808 -0.406 1.00 97.25 113 TYR A C 1
ATOM 854 O O . TYR A 1 113 ? 2.159 -14.732 -0.203 1.00 97.25 113 TYR A O 1
ATOM 862 N N . PRO A 1 114 ? 4.249 -14.039 -0.698 1.00 96.25 114 PRO A N 1
ATOM 863 C CA . PRO A 1 114 ? 4.778 -15.384 -0.887 1.00 96.25 114 PRO A CA 1
ATOM 864 C C . PRO A 1 114 ? 4.992 -16.119 0.447 1.00 96.25 114 PRO A C 1
ATOM 866 O O . PRO A 1 114 ? 4.879 -15.556 1.529 1.00 96.25 114 PRO A O 1
ATOM 869 N N . HIS A 1 115 ? 5.362 -17.400 0.387 1.00 94.62 115 HIS A N 1
ATOM 870 C CA . HIS A 1 115 ? 5.646 -18.221 1.577 1.00 94.62 115 HIS A CA 1
ATOM 871 C C . HIS A 1 115 ? 6.993 -17.910 2.265 1.00 94.62 115 HIS A C 1
ATOM 873 O O . HIS A 1 115 ? 7.462 -18.700 3.082 1.00 94.62 115 HIS A O 1
ATOM 879 N N . HIS A 1 116 ? 7.641 -16.796 1.925 1.00 95.94 116 HIS A N 1
ATOM 880 C CA . HIS A 1 116 ? 8.898 -16.348 2.520 1.00 95.94 116 HIS A CA 1
ATOM 881 C C . HIS A 1 116 ? 8.865 -14.832 2.766 1.00 95.94 116 HIS A C 1
ATOM 883 O O . HIS A 1 116 ? 8.130 -14.136 2.066 1.00 95.94 116 HIS A O 1
ATOM 889 N N . PRO A 1 117 ? 9.658 -14.307 3.719 1.00 96.38 117 PRO A N 1
ATOM 890 C CA . PRO A 1 117 ? 9.647 -12.884 4.035 1.00 96.38 117 PRO A CA 1
ATOM 891 C C . PRO A 1 117 ? 10.043 -11.990 2.853 1.00 96.38 117 PRO A C 1
ATOM 893 O O . PRO A 1 117 ? 11.048 -12.250 2.185 1.00 96.38 117 PRO A O 1
ATOM 896 N N . VAL A 1 118 ? 9.303 -10.900 2.641 1.00 97.62 118 VAL A N 1
ATOM 897 C CA . VAL A 1 118 ? 9.597 -9.869 1.636 1.00 97.62 118 VAL A CA 1
ATOM 898 C C . VAL A 1 118 ? 9.571 -8.506 2.307 1.00 97.62 118 VAL A C 1
ATOM 900 O O . VAL A 1 118 ? 8.530 -8.030 2.741 1.00 97.62 118 VAL A O 1
ATOM 903 N N . GLN A 1 119 ? 10.730 -7.860 2.357 1.00 97.44 119 GLN A N 1
ATOM 904 C CA . GLN A 1 119 ? 10.868 -6.518 2.914 1.00 97.44 119 GLN A CA 1
ATOM 905 C C . GLN A 1 119 ? 10.571 -5.461 1.854 1.00 97.44 119 GLN A C 1
ATOM 907 O O . GLN A 1 119 ? 10.935 -5.633 0.685 1.00 97.44 119 GLN A O 1
ATOM 912 N N . SER A 1 120 ? 9.976 -4.347 2.275 1.00 96.94 120 SER A N 1
ATOM 913 C CA . SER A 1 120 ? 9.845 -3.170 1.418 1.00 96.94 120 SER A CA 1
ATOM 914 C C . SER A 1 120 ? 11.213 -2.679 0.944 1.00 96.94 120 SER A C 1
ATOM 916 O O . SER A 1 120 ? 12.185 -2.652 1.702 1.00 96.94 120 SER A O 1
ATOM 918 N N . ARG A 1 121 ? 11.301 -2.286 -0.327 1.00 97.38 121 ARG A N 1
ATOM 919 C CA . ARG A 1 121 ? 12.532 -1.787 -0.950 1.00 97.38 121 ARG A CA 1
ATOM 920 C C . ARG A 1 121 ? 12.215 -0.628 -1.873 1.00 97.38 121 ARG A C 1
ATOM 922 O O . ARG A 1 121 ? 11.359 -0.743 -2.739 1.00 97.38 121 ARG A O 1
ATOM 929 N N . VAL A 1 122 ? 12.946 0.465 -1.707 1.00 95.75 122 VAL A N 1
ATOM 930 C CA . VAL A 1 122 ? 12.863 1.628 -2.594 1.00 95.75 122 VAL A CA 1
ATOM 931 C C . VAL A 1 122 ? 13.933 1.501 -3.672 1.00 95.75 122 VAL A C 1
ATOM 933 O O . VAL A 1 122 ? 15.067 1.129 -3.366 1.00 95.75 122 VAL A O 1
ATOM 936 N N . GLY A 1 123 ? 13.581 1.809 -4.917 1.00 95.19 123 GLY A N 1
ATOM 937 C CA . GLY A 1 123 ? 14.520 1.893 -6.030 1.00 95.19 123 GLY A CA 1
ATOM 938 C C . GLY A 1 123 ? 15.125 0.552 -6.441 1.00 95.19 123 GLY A C 1
ATOM 939 O O . GLY A 1 123 ? 16.322 0.487 -6.715 1.00 95.19 123 GLY A O 1
ATOM 940 N N . ILE A 1 124 ? 14.322 -0.518 -6.511 1.00 95.12 124 ILE A N 1
ATOM 941 C CA . ILE A 1 124 ? 14.794 -1.799 -7.079 1.00 95.12 124 ILE A CA 1
ATOM 942 C C . ILE A 1 124 ? 15.142 -1.672 -8.570 1.00 95.12 124 ILE A C 1
ATOM 944 O O . ILE A 1 124 ? 15.949 -2.433 -9.098 1.00 95.12 124 ILE A O 1
ATOM 948 N N . ALA A 1 125 ? 14.540 -0.683 -9.223 1.00 95.75 125 ALA A N 1
ATOM 949 C CA . ALA A 1 125 ? 14.957 -0.077 -10.472 1.00 95.75 125 ALA A CA 1
ATOM 950 C C . ALA A 1 125 ? 14.488 1.385 -10.453 1.00 95.75 125 ALA A C 1
ATOM 952 O O . ALA A 1 125 ? 13.750 1.810 -9.559 1.00 95.75 125 ALA A O 1
ATOM 953 N N . ARG A 1 126 ? 14.905 2.181 -11.437 1.00 96.81 126 ARG A N 1
ATOM 954 C CA . ARG A 1 126 ? 14.496 3.585 -11.519 1.00 96.81 126 ARG A CA 1
ATOM 955 C C . ARG A 1 126 ? 12.968 3.687 -11.646 1.00 96.81 126 ARG A C 1
ATOM 957 O O . ARG A 1 126 ? 12.395 3.085 -12.550 1.00 96.81 126 ARG A O 1
ATOM 964 N N . GLY A 1 127 ? 12.329 4.402 -10.718 1.00 96.75 127 GLY A N 1
ATOM 965 C CA . GLY A 1 127 ? 10.870 4.544 -10.673 1.00 96.75 127 GLY A CA 1
ATOM 966 C C . GLY A 1 127 ? 10.114 3.269 -10.292 1.00 96.75 127 GLY A C 1
ATOM 967 O O . GLY A 1 127 ? 8.931 3.168 -10.607 1.00 96.75 127 GLY A O 1
ATOM 968 N N . ILE A 1 128 ? 10.779 2.291 -9.663 1.00 97.62 128 ILE A N 1
ATOM 969 C CA . ILE A 1 128 ? 10.145 1.056 -9.190 1.00 97.62 128 ILE A CA 1
ATOM 970 C C . ILE A 1 128 ? 10.508 0.792 -7.731 1.00 97.62 128 ILE A C 1
ATOM 972 O O . ILE A 1 128 ? 11.671 0.537 -7.397 1.00 97.62 128 ILE A O 1
ATOM 976 N N . ASP A 1 129 ? 9.475 0.757 -6.896 1.00 97.62 129 ASP A N 1
ATOM 977 C CA . ASP A 1 129 ? 9.541 0.385 -5.488 1.00 97.62 129 ASP A CA 1
ATOM 978 C C . ASP A 1 129 ? 8.768 -0.920 -5.233 1.00 97.62 129 ASP A C 1
ATOM 980 O O . ASP A 1 129 ? 7.835 -1.281 -5.953 1.00 97.62 129 ASP A O 1
ATOM 984 N N . VAL A 1 130 ? 9.133 -1.617 -4.160 1.00 97.88 130 VAL A N 1
ATOM 985 C CA . VAL A 1 130 ? 8.389 -2.746 -3.592 1.00 97.88 130 VAL A CA 1
ATOM 986 C C . VAL A 1 130 ? 7.857 -2.332 -2.225 1.00 97.88 130 VAL A C 1
ATOM 988 O O . VAL A 1 130 ? 8.635 -1.954 -1.346 1.00 97.88 130 VAL A O 1
ATOM 991 N N . ARG A 1 131 ? 6.542 -2.440 -2.031 1.00 97.50 131 ARG A N 1
ATOM 992 C CA . ARG A 1 131 ? 5.875 -2.314 -0.727 1.00 97.50 131 ARG A CA 1
ATOM 993 C C . ARG A 1 131 ? 5.482 -3.706 -0.245 1.00 97.50 131 ARG A C 1
ATOM 995 O O . ARG A 1 131 ? 4.772 -4.431 -0.941 1.00 97.50 131 ARG A O 1
ATOM 1002 N N . ALA A 1 132 ? 6.007 -4.102 0.900 1.00 97.56 132 ALA A N 1
ATOM 1003 C CA . ALA A 1 132 ? 5.768 -5.387 1.536 1.00 97.56 132 ALA A CA 1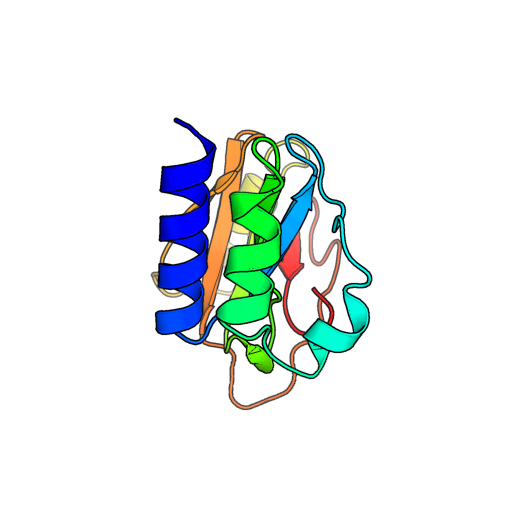
ATOM 1004 C C . ALA A 1 132 ? 5.898 -5.201 3.058 1.00 97.56 132 ALA A C 1
ATOM 1006 O O . ALA A 1 132 ? 5.327 -4.263 3.603 1.00 97.56 132 ALA A O 1
ATOM 1007 N N . ASP A 1 133 ? 6.647 -6.039 3.773 1.00 96.62 133 ASP A N 1
ATOM 1008 C CA . ASP A 1 133 ? 6.818 -5.840 5.216 1.00 96.62 133 ASP A CA 1
ATOM 1009 C C . ASP A 1 133 ? 7.417 -4.450 5.511 1.00 96.62 133 ASP A C 1
ATOM 1011 O O . ASP A 1 133 ? 8.330 -3.990 4.808 1.00 96.62 133 ASP A O 1
ATOM 1015 N N . GLY A 1 134 ? 6.865 -3.771 6.522 1.00 91.81 134 GLY A N 1
ATOM 1016 C CA . GLY A 1 134 ? 7.229 -2.400 6.904 1.00 91.81 134 GLY A CA 1
ATOM 1017 C C . GLY A 1 134 ? 6.823 -1.312 5.895 1.00 91.81 134 GLY A C 1
ATOM 1018 O O . GLY A 1 134 ? 7.365 -0.206 5.957 1.00 91.81 134 GLY A O 1
ATOM 1019 N N . GLY A 1 135 ? 5.940 -1.628 4.937 1.00 85.00 135 GLY A N 1
ATOM 1020 C CA . GLY A 1 135 ? 5.545 -0.760 3.818 1.00 85.00 135 GLY A CA 1
ATOM 1021 C C . GLY A 1 135 ? 4.079 -0.379 3.766 1.00 85.00 135 GLY A C 1
ATOM 1022 O O . GLY A 1 135 ? 3.223 -1.201 4.169 1.00 85.00 135 GLY A O 1
#

Sequence (135 aa):
MPSEAILAAALEYLARGWSVIPIQARGKRPIVAWKQFEERAASEAEVRAWFERRVDANVGVVTGALSRIVVLDVDVAHDGAQSLAHLTAERGALSPTVEAITGGGGRHLYFAYPHHPVQSRVGIARGIDVRADGG

Mean predicted aligned error: 3.83 Å